Protein AF-A0AA41W1I4-F1 (afdb_monomer_lite)

InterPro domains:
  IPR038765 Papain-like cysteine peptidase superfamily [SSF54001] (14-82)

Secondary structure (DSSP, 8-state):
--HHHHHTT-------------SS-----SSSTHHHHHHHHHHHHHHTS-TT-SSTTTTT-S-----HHHHHHHHHHHHHHHHHHHTT-

Organism: Papaver nudicaule (NCBI:txid74823)

pLDDT: mean 82.77, std 11.63, range [55.59, 96.56]

Sequence (89 aa):
VSKALRKLGAKRTEEKVFWVDVKHNPKQTGTWECGFYVMLYMKHIMESHDTAMLSPKEMFKSEKNYGMAEIDEIRNEWINYISPILEKY

Radius of gyration: 18.93 Å; chains: 1; bounding box: 33×50×37 Å

Structure (mmCIF, N/CA/C/O backbone):
data_AF-A0AA41W1I4-F1
#
_entry.id   AF-A0AA41W1I4-F1
#
loop_
_atom_site.group_PDB
_atom_site.id
_atom_site.type_symbol
_atom_site.label_atom_id
_atom_site.label_alt_id
_atom_site.label_comp_id
_atom_site.label_asym_id
_atom_site.label_entity_id
_atom_site.label_seq_id
_atom_site.pdbx_PDB_ins_code
_atom_site.Cartn_x
_atom_site.Cartn_y
_atom_site.Cartn_z
_atom_site.occupancy
_atom_site.B_iso_or_equiv
_atom_site.auth_seq_id
_atom_site.auth_comp_id
_atom_site.auth_asym_id
_atom_site.auth_atom_id
_atom_site.pdbx_PDB_model_num
ATOM 1 N N . VAL A 1 1 ? 2.336 -31.929 -8.482 1.00 55.59 1 VAL A N 1
ATOM 2 C CA . VAL A 1 1 ? 1.186 -32.787 -8.859 1.00 55.59 1 VAL A CA 1
ATOM 3 C C . VAL A 1 1 ? 1.359 -34.113 -8.147 1.00 55.59 1 VAL A C 1
ATOM 5 O O . VAL A 1 1 ? 2.389 -34.750 -8.347 1.00 55.59 1 VAL A O 1
ATOM 8 N N . SER A 1 2 ? 0.427 -34.485 -7.268 1.00 63.56 2 SER A N 1
ATOM 9 C CA . SER A 1 2 ? 0.469 -35.791 -6.600 1.00 63.56 2 SER A CA 1
ATOM 10 C C . SER A 1 2 ? 0.446 -36.912 -7.648 1.00 63.56 2 SER A C 1
ATOM 12 O O . SER A 1 2 ? -0.086 -36.750 -8.749 1.00 63.56 2 SER A O 1
ATOM 14 N N . LYS A 1 3 ? 1.045 -38.062 -7.333 1.00 65.38 3 LYS A N 1
ATOM 15 C CA . LYS A 1 3 ? 1.202 -39.199 -8.261 1.00 65.38 3 LYS A CA 1
ATOM 16 C C . LYS A 1 3 ? -0.128 -39.655 -8.894 1.00 65.38 3 LYS A C 1
ATOM 18 O O . LYS A 1 3 ? -0.128 -40.139 -10.023 1.00 65.38 3 LYS A O 1
ATOM 23 N N . ALA A 1 4 ? -1.244 -39.439 -8.192 1.00 71.69 4 ALA A N 1
ATOM 24 C CA . ALA A 1 4 ? -2.602 -39.735 -8.645 1.00 71.69 4 ALA A CA 1
ATOM 25 C C . ALA A 1 4 ? -3.023 -38.915 -9.878 1.00 71.69 4 ALA A C 1
ATOM 27 O O . ALA A 1 4 ? -3.559 -39.464 -10.835 1.00 71.69 4 ALA A O 1
ATOM 28 N N . LEU A 1 5 ? -2.705 -37.621 -9.909 1.00 61.31 5 LEU A N 1
ATOM 29 C CA . LEU A 1 5 ? -3.127 -36.713 -10.979 1.00 61.31 5 LEU A CA 1
ATOM 30 C C . LEU A 1 5 ? -2.353 -36.939 -12.293 1.00 61.31 5 LEU A C 1
ATOM 32 O O . LEU A 1 5 ? -2.918 -36.785 -13.370 1.00 61.31 5 LEU A O 1
ATOM 36 N N . ARG A 1 6 ? -1.091 -37.402 -12.231 1.00 65.00 6 ARG A N 1
ATOM 37 C CA . ARG A 1 6 ? -0.339 -37.831 -13.434 1.00 65.00 6 ARG A CA 1
ATOM 38 C C . ARG A 1 6 ? -0.942 -39.075 -14.094 1.00 65.00 6 ARG A C 1
ATOM 40 O O . ARG A 1 6 ? -0.863 -39.195 -15.312 1.00 65.00 6 ARG A O 1
ATOM 47 N N . LYS A 1 7 ? -1.531 -39.992 -13.313 1.00 71.69 7 LYS A N 1
ATOM 48 C CA . LYS A 1 7 ? -2.195 -41.202 -13.836 1.00 71.69 7 LYS A CA 1
ATOM 49 C C . LYS A 1 7 ? -3.485 -40.888 -14.602 1.00 71.69 7 LYS A C 1
ATOM 51 O O . LYS A 1 7 ? -3.847 -41.659 -15.478 1.00 71.69 7 LYS A O 1
ATOM 56 N N . LEU A 1 8 ? -4.138 -39.764 -14.304 1.00 76.88 8 LEU A N 1
ATOM 57 C CA . LEU A 1 8 ? -5.384 -39.329 -14.947 1.00 76.88 8 LEU A CA 1
ATOM 58 C C . LEU A 1 8 ? -5.160 -38.527 -16.243 1.00 76.88 8 LEU A C 1
ATOM 60 O O . LEU A 1 8 ? -6.093 -37.927 -16.760 1.00 76.88 8 LEU A O 1
ATOM 64 N N . GLY A 1 9 ? -3.930 -38.475 -16.770 1.00 63.31 9 GLY A N 1
ATOM 65 C CA . GLY A 1 9 ? -3.643 -37.779 -18.030 1.00 63.31 9 GLY A CA 1
ATOM 66 C C . GLY A 1 9 ? -3.712 -36.250 -17.948 1.00 63.31 9 GLY A C 1
ATOM 67 O O . GLY A 1 9 ? -3.581 -35.585 -18.973 1.00 63.31 9 GLY A O 1
ATOM 68 N N . ALA A 1 10 ? -3.860 -35.682 -16.746 1.00 66.56 10 ALA A N 1
ATOM 69 C CA . ALA A 1 10 ? -3.812 -34.243 -16.528 1.00 66.56 10 ALA A CA 1
ATOM 70 C C . ALA A 1 10 ? -2.398 -33.721 -16.839 1.00 66.56 10 ALA A C 1
ATOM 72 O O . ALA A 1 10 ? -1.478 -33.802 -16.016 1.00 66.56 10 ALA A O 1
ATOM 73 N N . LYS A 1 11 ? -2.208 -33.205 -18.056 1.00 60.88 11 LYS A N 1
ATOM 74 C CA . LYS A 1 11 ? -1.031 -32.412 -18.411 1.00 60.88 11 LYS A CA 1
ATOM 75 C C . LYS A 1 11 ? -1.184 -31.052 -17.737 1.00 60.88 11 LYS A C 1
ATOM 77 O O . LYS A 1 11 ? -2.163 -30.356 -17.980 1.00 60.88 11 LYS A O 1
ATOM 82 N N . ARG A 1 12 ? -0.221 -30.668 -16.895 1.00 57.16 12 ARG A N 1
ATOM 83 C CA . ARG A 1 12 ? -0.071 -29.252 -16.541 1.00 57.16 12 ARG A CA 1
ATOM 84 C C . ARG A 1 12 ? 0.265 -28.526 -17.838 1.00 57.16 12 ARG A C 1
ATOM 86 O O . ARG A 1 12 ? 1.234 -28.903 -18.493 1.00 57.16 12 ARG A O 1
ATOM 93 N N . THR A 1 13 ? -0.508 -27.513 -18.201 1.00 63.53 13 THR A N 1
ATOM 94 C CA . THR A 1 13 ? 0.050 -26.428 -18.998 1.00 63.53 13 THR A CA 1
ATOM 95 C C . THR A 1 13 ? 1.166 -25.841 -18.138 1.00 63.53 13 THR A C 1
ATOM 97 O O . THR A 1 13 ? 0.935 -25.371 -17.025 1.00 63.53 13 THR A O 1
ATOM 100 N N . GLU A 1 14 ? 2.416 -25.999 -18.563 1.00 64.00 14 GLU A N 1
ATOM 101 C CA . GLU A 1 14 ? 3.516 -25.238 -17.977 1.00 64.00 14 GLU A CA 1
ATOM 102 C C . GLU A 1 14 ? 3.358 -23.809 -18.487 1.00 64.00 14 GLU A C 1
ATOM 104 O O . GLU A 1 14 ? 3.986 -23.405 -19.464 1.00 64.00 14 GLU A O 1
ATOM 109 N N . GLU A 1 15 ? 2.422 -23.067 -17.893 1.00 69.75 15 GLU A N 1
ATOM 110 C CA . GLU A 1 15 ? 2.334 -21.634 -18.124 1.00 69.75 15 GLU A CA 1
ATOM 111 C C . GLU A 1 15 ? 3.675 -21.027 -17.718 1.00 69.75 15 GLU A C 1
ATOM 113 O O . GLU A 1 15 ? 4.115 -21.127 -16.569 1.00 69.75 15 GLU A O 1
ATOM 118 N N . LYS A 1 16 ? 4.375 -20.465 -18.706 1.00 75.94 16 LYS A N 1
ATOM 119 C CA . LYS A 1 16 ? 5.626 -19.755 -18.472 1.00 75.94 16 LYS A CA 1
ATOM 120 C C . LYS A 1 16 ? 5.318 -18.541 -17.607 1.00 75.94 16 LYS A C 1
ATOM 122 O O . LYS A 1 16 ? 4.606 -17.638 -18.033 1.00 75.94 16 LYS A O 1
ATOM 127 N N . VAL A 1 17 ? 5.886 -18.524 -16.407 1.00 76.62 17 VAL A N 1
ATOM 128 C CA . VAL A 1 17 ? 5.845 -17.361 -15.522 1.00 76.62 17 VAL A CA 1
ATOM 129 C C . VAL A 1 17 ? 6.879 -16.354 -16.014 1.00 76.62 17 VAL A C 1
ATOM 131 O O . VAL A 1 17 ? 8.068 -16.670 -16.096 1.00 76.62 17 VAL A O 1
ATOM 134 N N . PHE A 1 18 ? 6.426 -15.146 -16.332 1.00 78.44 18 PHE A N 1
ATOM 135 C CA . PHE A 1 18 ? 7.294 -14.021 -16.659 1.00 78.44 18 PHE A CA 1
ATOM 136 C C . PHE A 1 18 ? 7.385 -13.103 -15.445 1.00 78.44 18 PHE A C 1
ATOM 138 O O . PHE A 1 18 ? 6.408 -12.467 -15.060 1.00 78.44 18 PHE A O 1
ATOM 145 N N . TRP A 1 19 ? 8.565 -13.050 -14.834 1.00 82.00 19 TRP A N 1
ATOM 146 C CA . TRP A 1 19 ? 8.846 -12.118 -13.747 1.00 82.00 19 TRP A CA 1
ATOM 147 C C . TRP A 1 19 ? 9.170 -10.743 -14.322 1.00 82.00 19 TRP A C 1
ATOM 149 O O . TRP A 1 19 ? 9.960 -10.636 -15.263 1.00 82.00 19 TRP A O 1
ATOM 159 N N . VAL A 1 20 ? 8.572 -9.697 -13.755 1.00 79.44 20 VAL A N 1
ATOM 160 C CA . VAL A 1 20 ? 8.829 -8.315 -14.160 1.00 79.44 20 VAL A CA 1
ATOM 161 C C . VAL A 1 20 ? 9.188 -7.477 -12.944 1.00 79.44 20 VAL A C 1
ATOM 163 O O . VAL A 1 20 ? 8.448 -7.448 -11.965 1.00 79.44 20 VAL A O 1
ATOM 166 N N . ASP A 1 21 ? 10.304 -6.757 -13.043 1.00 79.94 21 ASP A N 1
ATOM 167 C CA . ASP A 1 21 ? 10.704 -5.782 -12.035 1.00 79.94 21 ASP A CA 1
ATOM 168 C C . ASP A 1 21 ? 9.884 -4.495 -12.166 1.00 79.94 21 ASP A C 1
ATOM 170 O O . ASP A 1 21 ? 9.906 -3.810 -13.197 1.00 79.94 21 ASP A O 1
ATOM 174 N N . VAL A 1 22 ? 9.205 -4.134 -11.082 1.00 81.19 22 VAL A N 1
ATOM 175 C CA . VAL A 1 22 ? 8.472 -2.876 -10.940 1.00 81.19 22 VAL A CA 1
ATOM 176 C C . VAL A 1 22 ? 9.415 -1.843 -10.319 1.00 81.19 22 VAL A C 1
ATOM 178 O O . VAL A 1 22 ? 9.801 -1.969 -9.164 1.00 81.19 22 VAL A O 1
ATOM 181 N N . LYS A 1 23 ? 9.844 -0.833 -11.089 1.00 76.50 23 LYS A N 1
ATOM 182 C CA . LYS A 1 23 ? 10.929 0.078 -10.663 1.00 76.50 23 LYS A CA 1
ATOM 183 C C . LYS A 1 23 ? 10.496 1.263 -9.798 1.00 76.50 23 LYS A C 1
ATOM 185 O O . LYS A 1 23 ? 11.314 1.775 -9.038 1.00 76.50 23 LYS A O 1
ATOM 190 N N . HIS A 1 24 ? 9.254 1.713 -9.942 1.00 81.38 24 HIS A N 1
ATOM 191 C CA . HIS A 1 24 ? 8.761 2.959 -9.342 1.00 81.38 24 HIS A CA 1
ATOM 192 C C . HIS A 1 24 ? 7.761 2.714 -8.208 1.00 81.38 24 HIS A C 1
ATOM 194 O O . HIS A 1 24 ? 6.976 3.591 -7.875 1.00 81.38 24 HIS A O 1
ATOM 200 N N . ASN A 1 25 ? 7.755 1.513 -7.621 1.00 86.06 25 ASN A N 1
ATOM 201 C CA . ASN A 1 25 ? 6.835 1.225 -6.532 1.00 86.06 25 ASN A CA 1
ATOM 202 C C . ASN A 1 25 ? 7.198 2.045 -5.273 1.00 86.06 25 ASN A C 1
ATOM 204 O O . ASN A 1 25 ? 8.390 2.190 -4.971 1.00 86.06 25 ASN A O 1
ATOM 208 N N . 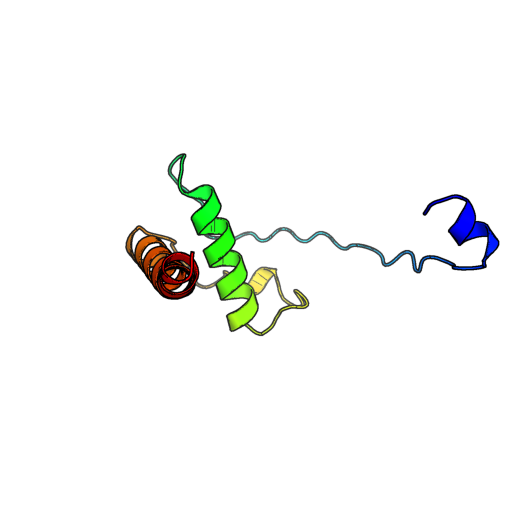PRO A 1 26 ? 6.196 2.531 -4.517 1.00 89.38 26 PRO A N 1
ATOM 209 C CA . PRO A 1 26 ? 6.409 3.145 -3.210 1.00 89.38 26 PRO A CA 1
ATOM 210 C C . PRO A 1 26 ? 7.258 2.238 -2.318 1.00 89.38 26 PRO A C 1
ATOM 212 O O . PRO A 1 26 ? 6.97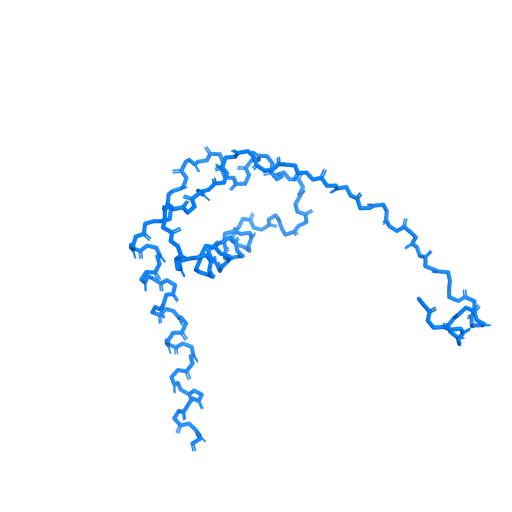2 1.055 -2.191 1.00 89.38 26 PRO A O 1
ATOM 215 N N . LYS A 1 27 ? 8.312 2.758 -1.691 1.00 89.69 27 LYS A N 1
ATOM 216 C CA . LYS A 1 27 ? 9.173 1.962 -0.804 1.00 89.69 27 LYS A CA 1
ATOM 217 C C . LYS A 1 27 ? 8.889 2.321 0.640 1.00 89.69 27 LYS A C 1
ATOM 219 O O . LYS A 1 27 ? 8.913 3.498 0.985 1.00 89.69 27 LYS A O 1
ATOM 224 N N . GLN A 1 28 ? 8.660 1.304 1.464 1.00 90.69 28 GLN A N 1
ATOM 225 C CA . GLN A 1 28 ? 8.518 1.512 2.899 1.00 90.69 28 GLN A CA 1
ATOM 226 C C . GLN A 1 28 ? 9.823 2.062 3.476 1.00 90.69 28 GLN A C 1
ATOM 228 O O . GLN A 1 28 ? 10.913 1.698 3.023 1.00 90.69 28 GLN A O 1
ATOM 233 N N . THR A 1 29 ? 9.708 2.941 4.461 1.00 89.31 29 THR A N 1
ATOM 234 C CA . THR A 1 29 ? 10.850 3.631 5.078 1.00 89.31 29 THR A CA 1
ATOM 235 C C . THR A 1 29 ? 11.092 3.182 6.516 1.00 89.31 29 THR A C 1
ATOM 237 O O . THR A 1 29 ? 12.211 3.284 7.012 1.00 89.31 29 THR A O 1
ATOM 240 N N . GLY A 1 30 ? 10.065 2.657 7.174 1.00 91.31 30 GLY A N 1
ATOM 241 C CA . GLY A 1 30 ? 10.074 2.063 8.499 1.00 91.31 30 GLY A CA 1
ATOM 242 C C . GLY A 1 30 ? 10.038 0.532 8.474 1.00 91.31 30 GLY A C 1
ATOM 243 O O . GLY A 1 30 ? 10.378 -0.134 7.490 1.00 91.31 30 GLY A O 1
ATOM 244 N N . THR A 1 31 ? 9.691 -0.040 9.627 1.00 93.75 31 THR A N 1
ATOM 245 C CA . THR A 1 31 ? 9.895 -1.461 9.946 1.00 93.75 31 THR A CA 1
ATOM 246 C C . THR A 1 31 ? 8.609 -2.251 10.165 1.00 93.75 31 THR A C 1
ATOM 248 O O . THR A 1 31 ? 8.671 -3.478 10.210 1.00 93.75 31 THR A O 1
ATOM 251 N N . TRP A 1 32 ? 7.455 -1.595 10.306 1.00 94.75 32 TRP A N 1
ATOM 252 C CA . TRP A 1 32 ? 6.211 -2.246 10.746 1.00 94.75 32 TRP A CA 1
ATOM 253 C C . TRP A 1 32 ? 5.075 -2.126 9.729 1.00 94.75 32 TRP A C 1
ATOM 255 O O . TRP A 1 32 ? 4.103 -2.876 9.780 1.00 94.75 32 TRP A O 1
ATOM 265 N N . GLU A 1 33 ? 5.199 -1.214 8.773 1.00 94.88 33 GLU A N 1
ATOM 266 C CA . GLU A 1 33 ? 4.145 -0.874 7.831 1.00 94.88 33 GLU A CA 1
ATOM 267 C C . GLU A 1 33 ? 4.104 -1.775 6.585 1.00 94.88 33 GLU A C 1
ATOM 269 O O . GLU A 1 33 ? 3.259 -1.585 5.710 1.00 94.88 33 GLU A O 1
ATOM 274 N N . CYS A 1 34 ? 4.969 -2.794 6.509 1.00 94.69 34 CYS A N 1
ATOM 275 C CA . CYS A 1 34 ? 5.083 -3.685 5.349 1.00 94.69 34 CYS A CA 1
ATOM 276 C C . CYS A 1 34 ? 3.744 -4.327 4.949 1.00 94.69 34 CYS A C 1
ATOM 278 O O . CYS A 1 34 ? 3.416 -4.397 3.764 1.00 94.69 34 CYS A O 1
ATOM 280 N N . GLY A 1 35 ? 2.929 -4.733 5.929 1.00 95.44 35 GLY A N 1
ATOM 281 C CA . GLY A 1 35 ? 1.598 -5.292 5.685 1.00 95.44 35 GLY A CA 1
ATOM 282 C C . GLY A 1 35 ? 0.634 -4.285 5.049 1.00 95.44 35 GLY A C 1
ATOM 283 O O . GLY A 1 35 ? -0.116 -4.641 4.143 1.00 95.44 35 GLY A O 1
ATOM 284 N N . PHE A 1 36 ? 0.696 -3.015 5.459 1.00 95.38 36 PHE A N 1
ATOM 285 C CA . PHE A 1 36 ? -0.114 -1.943 4.872 1.00 95.38 36 PHE A CA 1
ATOM 286 C C . PHE A 1 36 ? 0.318 -1.623 3.443 1.00 95.38 36 PHE A C 1
ATOM 288 O O . PHE A 1 36 ? -0.534 -1.427 2.582 1.00 95.38 36 PHE A O 1
ATOM 295 N N . TYR A 1 37 ? 1.619 -1.666 3.154 1.00 94.75 37 TYR A N 1
ATOM 296 C CA . TYR A 1 37 ? 2.126 -1.503 1.791 1.00 94.75 37 TYR A CA 1
ATOM 297 C C . TYR A 1 37 ? 1.595 -2.591 0.857 1.00 94.75 37 TYR A C 1
ATOM 299 O O . TYR A 1 37 ? 1.159 -2.283 -0.249 1.00 94.75 37 TYR A O 1
ATOM 307 N N . VAL A 1 38 ? 1.568 -3.849 1.311 1.00 94.00 38 VAL A N 1
ATOM 308 C CA . VAL A 1 38 ? 0.985 -4.957 0.539 1.00 94.00 38 VAL A CA 1
ATOM 309 C C . VAL A 1 38 ? -0.498 -4.716 0.254 1.00 94.00 38 VAL A C 1
ATOM 311 O O . VAL A 1 38 ? -0.922 -4.867 -0.891 1.00 94.00 38 VAL A O 1
ATOM 314 N N . MET A 1 39 ? -1.274 -4.287 1.253 1.00 95.31 39 MET A N 1
ATOM 315 C CA . MET A 1 39 ? -2.693 -3.956 1.068 1.00 95.31 39 MET A CA 1
ATOM 316 C C . MET A 1 39 ? -2.892 -2.804 0.074 1.00 95.31 39 MET A C 1
ATOM 318 O O . MET A 1 39 ? -3.719 -2.912 -0.831 1.00 95.31 39 MET A O 1
ATOM 322 N N . LEU A 1 40 ? -2.090 -1.741 0.177 1.00 93.38 40 LEU A N 1
ATOM 323 C CA . LEU A 1 40 ? -2.124 -0.606 -0.748 1.00 93.38 40 LEU A CA 1
ATOM 324 C C . LEU A 1 40 ? -1.729 -1.012 -2.176 1.00 93.38 40 LEU A C 1
ATOM 326 O O . LEU A 1 40 ? -2.354 -0.559 -3.133 1.00 93.38 40 LEU A O 1
ATOM 330 N N . TYR A 1 41 ? -0.737 -1.895 -2.352 1.00 91.12 41 TYR A N 1
ATOM 331 C CA . TYR A 1 41 ? -0.427 -2.453 -3.672 1.00 91.12 41 TYR A CA 1
ATOM 332 C C . TYR A 1 41 ? -1.613 -3.219 -4.245 1.00 91.12 41 TYR A C 1
ATOM 334 O O . TYR A 1 41 ? -1.986 -2.975 -5.387 1.00 91.12 41 TYR A O 1
ATOM 342 N N . MET A 1 42 ? -2.221 -4.117 -3.466 1.00 91.25 42 MET A N 1
ATOM 343 C CA . MET A 1 42 ? -3.370 -4.902 -3.923 1.00 91.25 42 MET A CA 1
ATOM 344 C C . MET A 1 42 ? -4.535 -3.999 -4.335 1.00 91.25 42 MET A C 1
ATOM 346 O O . MET A 1 42 ? -5.082 -4.182 -5.422 1.00 91.25 42 MET A O 1
ATOM 350 N N . LYS A 1 43 ? -4.858 -2.987 -3.521 1.00 90.44 43 LYS A N 1
ATOM 351 C CA . LYS A 1 43 ? -5.901 -2.003 -3.831 1.00 90.44 43 LYS A CA 1
ATOM 352 C C . LYS A 1 43 ? -5.611 -1.278 -5.148 1.00 90.44 43 LYS A C 1
ATOM 354 O O . LYS A 1 43 ? -6.447 -1.298 -6.046 1.00 90.44 43 LYS A O 1
ATOM 359 N N . HIS A 1 44 ? -4.401 -0.747 -5.327 1.00 87.75 44 HIS A N 1
ATOM 360 C CA . HIS A 1 44 ? -4.028 -0.060 -6.568 1.00 87.75 44 HIS A CA 1
ATOM 361 C C . HIS A 1 44 ? -4.029 -0.962 -7.803 1.00 87.75 44 HIS A C 1
ATOM 363 O O . HIS A 1 44 ? -4.437 -0.523 -8.876 1.00 87.75 44 HIS A O 1
ATOM 369 N N . ILE A 1 45 ? -3.607 -2.219 -7.670 1.00 86.81 45 ILE A N 1
ATOM 370 C CA . ILE A 1 45 ? -3.684 -3.194 -8.763 1.00 86.81 45 ILE A CA 1
ATOM 371 C C . ILE A 1 45 ? -5.141 -3.369 -9.197 1.00 86.81 45 ILE A C 1
ATOM 373 O O . ILE A 1 45 ? -5.440 -3.309 -10.390 1.00 86.81 45 ILE A O 1
ATOM 377 N N . MET A 1 46 ? -6.051 -3.536 -8.236 1.00 87.12 46 MET A N 1
ATOM 378 C CA . MET A 1 46 ? -7.477 -3.704 -8.511 1.00 87.12 46 MET A CA 1
ATOM 379 C C . MET A 1 46 ? -8.089 -2.450 -9.148 1.00 87.12 46 MET A C 1
ATOM 381 O O . MET A 1 46 ? -8.804 -2.561 -10.139 1.00 87.12 46 MET A O 1
ATOM 385 N N . GLU A 1 47 ? -7.762 -1.261 -8.640 1.00 86.38 47 GLU A N 1
ATOM 386 C CA . GLU A 1 47 ? -8.246 0.020 -9.174 1.00 86.38 47 GLU A CA 1
ATOM 387 C C . GLU A 1 47 ? -7.692 0.341 -10.567 1.00 86.38 47 GLU A C 1
ATOM 389 O O . GLU A 1 47 ? -8.374 0.965 -11.382 1.00 86.38 47 GLU A O 1
ATOM 394 N N . SER A 1 48 ? -6.478 -0.117 -10.884 1.00 82.44 48 SER A N 1
ATOM 395 C CA . SER A 1 48 ? -5.887 0.065 -12.214 1.00 82.44 48 SER A CA 1
ATOM 396 C C . SER A 1 48 ? -6.620 -0.719 -13.307 1.00 82.44 48 SER A C 1
A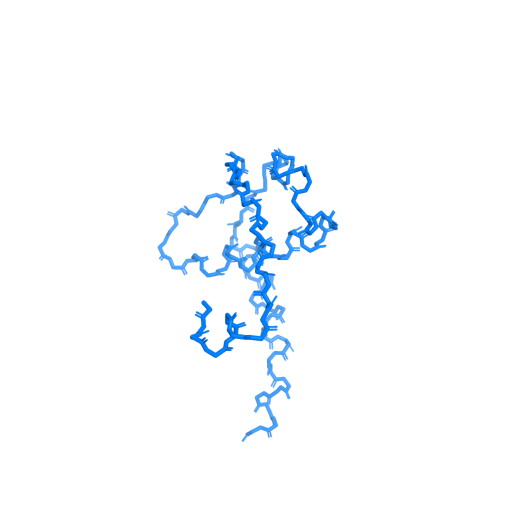TOM 398 O O . SER A 1 48 ? -6.427 -0.441 -14.488 1.00 82.44 48 SER A O 1
ATOM 400 N N . HIS A 1 49 ? -7.436 -1.712 -12.923 1.00 76.31 49 HIS A N 1
ATOM 401 C CA . HIS A 1 49 ? -8.044 -2.719 -13.799 1.00 76.31 49 HIS A CA 1
ATOM 402 C C . HIS A 1 49 ? -7.031 -3.546 -14.622 1.00 76.31 49 HIS A C 1
ATOM 404 O O . HIS A 1 49 ? -7.433 -4.446 -15.360 1.00 76.31 49 HIS A O 1
ATOM 410 N N . ASP A 1 50 ? -5.723 -3.329 -14.445 1.00 76.38 50 ASP A N 1
ATOM 411 C CA . ASP A 1 50 ? -4.641 -4.130 -15.018 1.00 76.38 50 ASP A CA 1
ATOM 412 C C . ASP A 1 50 ? -4.293 -5.310 -14.097 1.00 76.38 50 ASP A C 1
ATOM 414 O O . ASP A 1 50 ? -3.162 -5.491 -13.644 1.00 76.38 50 ASP A O 1
ATOM 418 N N . THR A 1 51 ? -5.292 -6.135 -13.784 1.00 71.75 51 THR A N 1
ATOM 419 C CA . THR A 1 51 ? -5.115 -7.309 -12.910 1.00 71.75 51 THR A CA 1
ATOM 420 C C . THR A 1 51 ? -4.239 -8.390 -13.546 1.00 71.75 51 THR A C 1
ATOM 422 O O . THR A 1 51 ? -3.667 -9.217 -12.838 1.00 71.75 51 THR A O 1
ATOM 425 N N . ALA A 1 52 ? -4.095 -8.361 -14.873 1.00 75.56 52 ALA A N 1
ATOM 426 C CA . ALA A 1 52 ? -3.231 -9.257 -15.630 1.00 75.56 52 ALA A CA 1
ATOM 427 C C . ALA A 1 52 ? -1.766 -8.788 -15.696 1.00 75.56 52 ALA A C 1
ATOM 429 O O . ALA A 1 52 ? -0.950 -9.495 -16.288 1.00 75.56 52 ALA A O 1
ATOM 430 N N . MET A 1 53 ? -1.416 -7.639 -15.096 1.00 75.06 53 MET A N 1
ATOM 431 C CA . MET A 1 53 ? -0.070 -7.056 -15.168 1.00 75.06 53 MET A CA 1
ATOM 432 C C . MET A 1 53 ? 0.418 -6.942 -16.621 1.00 75.06 53 MET A C 1
ATOM 434 O O . MET A 1 53 ? 1.524 -7.372 -16.954 1.00 75.06 53 MET A O 1
ATOM 438 N N . LEU A 1 54 ? -0.408 -6.399 -17.514 1.00 77.38 54 LEU A N 1
ATOM 439 C CA . LEU A 1 54 ? -0.046 -6.162 -18.911 1.00 77.38 54 LEU A CA 1
ATOM 440 C C . LEU A 1 54 ? 0.988 -5.038 -19.025 1.00 77.38 54 LEU A C 1
ATOM 442 O O . LEU A 1 54 ? 1.844 -5.071 -19.909 1.00 77.38 54 LEU A O 1
ATOM 446 N N . SER A 1 55 ? 0.927 -4.051 -18.124 1.00 77.19 55 SER A N 1
ATOM 447 C CA . SER A 1 55 ? 1.818 -2.886 -18.098 1.00 77.19 55 SER A CA 1
ATOM 448 C C . SER A 1 55 ? 2.398 -2.609 -16.698 1.00 77.19 55 SER A C 1
ATOM 450 O O . SER A 1 55 ? 2.299 -1.493 -16.184 1.00 77.19 55 SER A O 1
ATOM 452 N N . PRO A 1 56 ? 3.112 -3.566 -16.073 1.00 74.88 56 PRO A N 1
ATOM 453 C CA . PRO A 1 56 ? 3.597 -3.451 -14.691 1.00 74.88 56 PRO A CA 1
ATOM 454 C C . PRO A 1 56 ? 4.622 -2.321 -14.511 1.00 74.88 56 PRO A C 1
ATOM 456 O O . PRO A 1 56 ? 4.783 -1.778 -13.420 1.00 74.88 56 PRO A O 1
ATOM 459 N N . LYS A 1 57 ? 5.303 -1.919 -15.593 1.00 72.88 57 LYS A N 1
ATOM 460 C CA . LYS A 1 57 ? 6.226 -0.774 -15.600 1.00 72.88 57 LYS A CA 1
ATOM 461 C C . LYS A 1 57 ? 5.512 0.574 -15.494 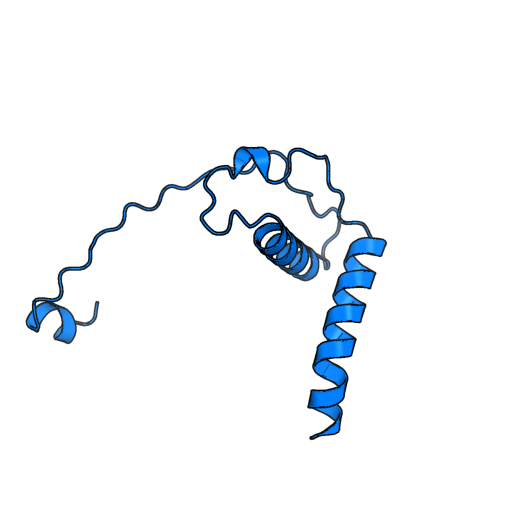1.00 72.88 57 LYS A C 1
ATOM 463 O O . LYS A 1 57 ? 6.147 1.545 -15.098 1.00 72.88 57 LYS A O 1
ATOM 468 N N . GLU A 1 58 ? 4.232 0.632 -15.856 1.00 76.00 58 GLU A N 1
ATOM 469 C CA . GLU A 1 58 ? 3.398 1.839 -15.825 1.00 76.00 58 GLU A CA 1
ATOM 470 C C . GLU A 1 58 ? 2.637 1.983 -14.497 1.00 76.00 58 GLU A C 1
ATOM 472 O O . GLU A 1 58 ? 2.291 3.094 -14.106 1.00 76.00 58 GLU A O 1
ATOM 477 N N . MET A 1 59 ? 2.438 0.874 -13.776 1.00 76.62 59 MET A N 1
ATOM 478 C CA . MET A 1 59 ? 1.547 0.749 -12.613 1.00 76.62 59 MET A CA 1
ATOM 479 C C . MET A 1 59 ? 1.823 1.728 -11.463 1.00 76.62 59 MET A C 1
ATOM 481 O O . MET A 1 59 ? 0.904 2.120 -10.751 1.00 76.62 59 MET A O 1
ATOM 485 N N . PHE A 1 60 ? 3.076 2.154 -11.298 1.00 77.19 60 PHE A N 1
ATOM 486 C CA . PHE A 1 60 ? 3.493 3.090 -10.247 1.00 77.19 60 PHE A CA 1
ATOM 487 C C . PHE A 1 60 ? 4.303 4.268 -10.803 1.00 77.19 60 PHE A C 1
ATOM 489 O O . PHE A 1 60 ? 5.171 4.807 -10.127 1.00 77.19 60 PHE A O 1
ATOM 496 N N . LYS A 1 61 ? 4.079 4.655 -12.066 1.00 69.88 61 LYS A N 1
ATOM 497 C CA . LYS A 1 61 ? 4.828 5.767 -12.678 1.00 69.88 61 LYS A CA 1
ATOM 498 C C . LYS A 1 61 ? 4.485 7.137 -12.119 1.00 69.88 61 LYS A C 1
ATOM 500 O O . LYS A 1 61 ? 5.354 8.001 -12.094 1.00 69.88 61 LYS A O 1
ATOM 505 N N . SER A 1 62 ? 3.243 7.349 -11.690 1.00 66.44 62 SER A N 1
ATOM 506 C CA . SER A 1 62 ? 2.960 8.462 -10.789 1.00 66.44 62 SER A CA 1
ATOM 507 C C . SER A 1 62 ? 3.656 8.122 -9.479 1.00 66.44 62 SER A C 1
ATOM 509 O O . SER A 1 62 ? 3.344 7.066 -8.933 1.00 66.44 62 SER A O 1
ATOM 511 N N . GLU A 1 63 ? 4.590 8.952 -9.017 1.00 65.38 63 GLU A N 1
ATOM 512 C CA . GLU A 1 63 ? 5.341 8.791 -7.762 1.00 65.38 63 GLU A CA 1
ATOM 513 C C . GLU A 1 63 ? 4.396 8.729 -6.548 1.00 65.38 63 GLU A C 1
ATOM 515 O O . GLU A 1 63 ? 4.261 9.675 -5.773 1.00 65.38 63 GLU A O 1
ATOM 520 N N . LYS A 1 64 ? 3.673 7.617 -6.399 1.00 74.62 64 LYS A N 1
ATOM 521 C CA . LYS A 1 64 ? 2.777 7.388 -5.280 1.00 74.62 64 LYS A CA 1
ATOM 522 C C . LYS A 1 64 ? 3.651 7.136 -4.067 1.00 74.62 64 LYS A C 1
ATOM 524 O O . LYS A 1 64 ? 4.489 6.237 -4.074 1.00 74.62 64 LYS A O 1
ATOM 529 N N . ASN A 1 65 ? 3.423 7.918 -3.025 1.00 82.25 65 ASN A N 1
ATOM 530 C CA . ASN A 1 65 ? 4.028 7.713 -1.723 1.00 82.25 65 ASN A CA 1
ATOM 531 C C . ASN A 1 65 ? 2.953 7.167 -0.793 1.00 82.25 65 ASN A C 1
ATOM 533 O O . ASN A 1 65 ? 1.840 7.677 -0.773 1.00 82.25 65 ASN A O 1
ATOM 537 N N . TYR A 1 66 ? 3.273 6.107 -0.058 1.00 91.12 66 TYR A N 1
ATOM 538 C CA . TYR A 1 66 ? 2.377 5.557 0.955 1.00 91.12 66 TYR A CA 1
ATOM 539 C C . TYR A 1 66 ? 2.781 6.142 2.301 1.00 91.12 66 TYR A C 1
ATOM 541 O O . TYR A 1 66 ? 3.648 5.608 3.000 1.00 91.12 66 TYR A O 1
ATOM 549 N N . GLY A 1 67 ? 2.207 7.299 2.609 1.00 91.94 67 GLY A N 1
ATOM 550 C CA . GLY A 1 67 ? 2.384 7.957 3.887 1.00 91.94 67 GLY A CA 1
ATOM 551 C C . GLY A 1 67 ? 1.437 7.400 4.944 1.00 91.94 67 GLY A C 1
ATOM 552 O O . GLY A 1 67 ? 0.692 6.441 4.737 1.00 91.94 67 GLY A O 1
ATOM 553 N N . MET A 1 68 ? 1.455 8.046 6.108 1.00 93.25 68 MET A N 1
ATOM 554 C CA . MET A 1 68 ? 0.529 7.716 7.190 1.00 93.25 68 MET A CA 1
ATOM 555 C C . MET A 1 68 ? -0.931 7.935 6.789 1.00 93.25 68 MET A C 1
ATOM 557 O O . MET A 1 68 ? -1.778 7.179 7.240 1.00 93.25 68 MET A O 1
ATOM 561 N N . ALA A 1 69 ? -1.224 8.903 5.915 1.00 94.19 69 ALA A N 1
ATOM 562 C CA . ALA A 1 69 ? -2.589 9.176 5.469 1.00 94.19 69 ALA A CA 1
ATOM 563 C C . ALA A 1 69 ? -3.196 7.980 4.714 1.00 94.19 69 ALA A C 1
ATOM 565 O O . ALA A 1 69 ? -4.285 7.527 5.053 1.00 94.19 69 ALA A O 1
ATOM 566 N N . GLU A 1 70 ? -2.463 7.416 3.754 1.00 93.19 70 GLU A N 1
ATOM 567 C CA . GLU A 1 70 ? -2.881 6.249 2.971 1.00 93.19 70 GLU A CA 1
ATOM 568 C C . GLU A 1 70 ? -2.981 4.991 3.847 1.00 93.19 70 GLU A C 1
ATOM 570 O O . GLU A 1 70 ? -3.874 4.158 3.679 1.00 93.19 70 GLU A O 1
ATOM 575 N N . ILE A 1 71 ? -2.069 4.853 4.815 1.00 94.88 71 ILE A N 1
ATOM 576 C CA . ILE A 1 71 ? -2.107 3.764 5.795 1.00 94.88 71 ILE A CA 1
ATOM 577 C C . ILE A 1 71 ? -3.342 3.888 6.694 1.00 94.88 71 ILE A C 1
ATOM 579 O O . ILE A 1 71 ? -4.007 2.885 6.959 1.00 94.88 71 ILE A O 1
ATOM 583 N N . ASP A 1 72 ? -3.643 5.091 7.182 1.00 96.56 72 ASP A N 1
ATOM 584 C CA . ASP A 1 72 ? -4.788 5.358 8.048 1.00 96.56 72 ASP A CA 1
ATOM 585 C C . ASP A 1 72 ? -6.104 5.136 7.295 1.00 96.56 72 ASP A C 1
ATOM 587 O O . ASP A 1 72 ? -7.035 4.559 7.856 1.00 96.56 72 ASP A O 1
ATOM 591 N N . GLU A 1 73 ? -6.167 5.508 6.015 1.00 95.75 73 GLU A N 1
ATOM 592 C CA . GLU A 1 73 ? -7.307 5.230 5.141 1.00 95.75 73 GLU A CA 1
ATOM 593 C C . GLU A 1 73 ? -7.567 3.724 5.024 1.00 95.75 73 GLU A C 1
ATOM 595 O O . GLU A 1 73 ? -8.658 3.270 5.376 1.00 95.75 73 GLU A O 1
ATOM 600 N N . 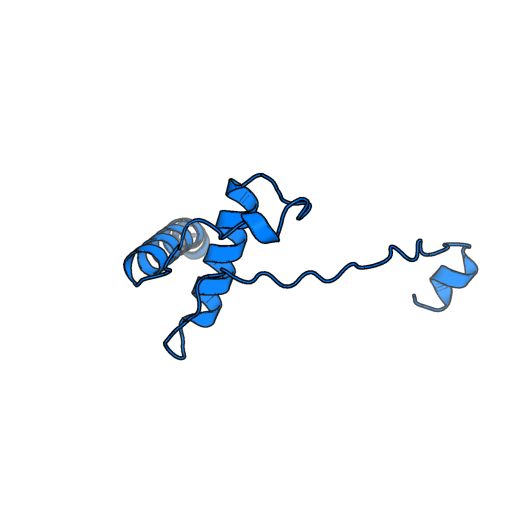ILE A 1 74 ? -6.560 2.926 4.639 1.00 95.12 74 ILE A N 1
ATOM 601 C CA . ILE A 1 74 ? -6.721 1.465 4.573 1.00 95.12 74 ILE A CA 1
ATOM 602 C C . ILE A 1 74 ? -7.062 0.880 5.940 1.00 95.12 74 ILE A C 1
ATOM 604 O O . ILE A 1 74 ? -7.891 -0.025 6.023 1.00 95.12 74 ILE A O 1
ATOM 608 N N . ARG A 1 75 ? -6.466 1.381 7.028 1.00 95.62 75 ARG A N 1
ATOM 609 C CA . ARG A 1 75 ? -6.790 0.906 8.378 1.00 95.62 75 ARG A CA 1
ATOM 610 C C . ARG A 1 75 ? -8.265 1.137 8.698 1.00 95.62 75 ARG A C 1
ATOM 612 O O . ARG A 1 75 ? -8.916 0.225 9.202 1.00 95.62 75 ARG A O 1
ATOM 619 N N . ASN A 1 76 ? -8.789 2.319 8.388 1.00 96.50 76 ASN A N 1
ATOM 620 C CA . ASN A 1 76 ? -10.190 2.657 8.615 1.00 96.50 76 ASN A CA 1
ATOM 621 C C . ASN A 1 76 ? -11.125 1.812 7.744 1.00 96.50 76 ASN A C 1
ATOM 623 O O . ASN A 1 76 ? -12.117 1.298 8.253 1.00 96.50 76 ASN A O 1
ATOM 627 N N . GLU A 1 77 ? -10.801 1.605 6.465 1.00 95.62 77 GLU A N 1
ATOM 628 C CA . GLU A 1 77 ? -11.561 0.705 5.586 1.00 95.62 77 GLU A CA 1
ATOM 629 C C . GLU A 1 77 ? -11.618 -0.720 6.146 1.00 95.62 77 GLU A C 1
ATOM 631 O O . GLU A 1 77 ? -12.689 -1.327 6.210 1.00 95.62 77 GLU A O 1
ATOM 636 N N . TRP A 1 78 ? -10.478 -1.237 6.609 1.00 94.38 78 TRP A N 1
ATOM 637 C CA . TRP A 1 78 ? -10.377 -2.585 7.163 1.00 94.38 78 TRP A CA 1
ATOM 638 C C . TRP A 1 78 ? -11.161 -2.734 8.469 1.00 94.38 78 TRP A C 1
ATOM 640 O O . TRP A 1 78 ? -11.890 -3.711 8.646 1.00 94.38 78 TRP A O 1
ATOM 650 N N . ILE A 1 79 ? -11.057 -1.749 9.367 1.00 95.31 79 ILE A N 1
ATOM 651 C CA . ILE A 1 79 ? -11.835 -1.702 10.610 1.00 95.31 79 ILE A CA 1
ATOM 652 C C . ILE A 1 79 ? -13.329 -1.653 10.287 1.00 95.31 79 ILE A C 1
ATOM 654 O O . ILE A 1 79 ? -14.081 -2.468 10.806 1.00 95.31 79 ILE A O 1
ATOM 658 N N . ASN A 1 80 ? -13.763 -0.768 9.388 1.00 96.44 80 ASN A N 1
ATOM 659 C CA . ASN A 1 80 ? -15.173 -0.648 9.010 1.00 96.44 80 ASN A CA 1
ATOM 660 C C . ASN A 1 80 ? -15.734 -1.944 8.412 1.00 96.44 80 ASN A C 1
ATOM 662 O O . ASN A 1 80 ? -16.899 -2.269 8.633 1.00 96.44 80 ASN A O 1
ATOM 666 N N . TYR A 1 81 ? -14.913 -2.699 7.681 1.00 94.44 81 TYR A N 1
ATOM 667 C CA . TYR A 1 81 ? -15.301 -4.001 7.148 1.00 94.44 81 TYR A CA 1
ATOM 668 C C . TYR A 1 81 ? -15.417 -5.082 8.237 1.00 94.44 81 TYR A C 1
ATOM 670 O O . TYR A 1 81 ? -16.348 -5.888 8.218 1.00 94.44 81 TYR A O 1
ATOM 678 N N . ILE A 1 82 ? -14.484 -5.109 9.193 1.00 95.06 82 ILE A N 1
ATOM 679 C CA . ILE A 1 82 ? -14.390 -6.165 10.212 1.00 95.06 82 ILE A CA 1
ATOM 680 C C . ILE A 1 82 ? -15.281 -5.915 11.430 1.00 95.06 82 ILE A C 1
ATOM 682 O O . ILE A 1 82 ? -15.801 -6.882 11.984 1.00 95.06 82 ILE A O 1
ATOM 686 N N . SER A 1 83 ? -15.493 -4.667 11.855 1.00 95.62 83 SER A N 1
ATOM 687 C CA . SER A 1 83 ? -16.261 -4.352 13.070 1.00 95.62 83 SER A CA 1
ATOM 688 C C . SER A 1 83 ? -17.638 -5.032 13.106 1.00 95.62 83 SER A C 1
ATOM 690 O O . 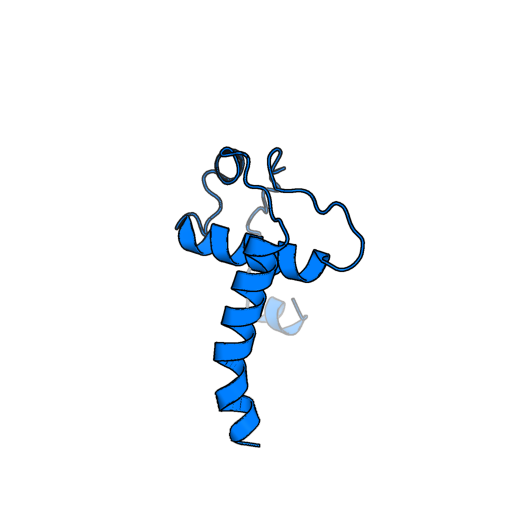SER A 1 83 ? -17.909 -5.737 14.078 1.00 95.62 83 SER A O 1
ATOM 692 N N . PRO A 1 84 ? -18.465 -4.989 12.039 1.00 94.94 84 PRO A N 1
ATOM 693 C CA . PRO A 1 84 ? -19.767 -5.664 12.041 1.00 94.94 84 PRO A CA 1
ATOM 694 C C . PRO A 1 84 ? -19.678 -7.198 12.050 1.00 94.94 84 PRO A C 1
ATOM 696 O O . PRO A 1 84 ? -20.675 -7.875 12.300 1.00 94.94 84 PRO A O 1
ATOM 699 N N . ILE A 1 85 ? -18.523 -7.767 11.692 1.00 95.25 85 ILE A N 1
ATOM 700 C CA . ILE A 1 85 ? -18.269 -9.211 11.763 1.00 95.25 85 ILE A CA 1
ATOM 701 C C . ILE A 1 85 ? -17.940 -9.586 13.203 1.00 95.25 85 ILE A C 1
ATOM 703 O O . ILE A 1 85 ? -18.471 -10.574 13.697 1.00 95.25 85 ILE A O 1
ATOM 707 N N . LEU A 1 86 ? -17.107 -8.792 13.878 1.00 93.06 86 LEU A N 1
ATOM 708 C CA . LEU A 1 86 ? -16.730 -9.030 15.271 1.00 93.06 86 LEU A CA 1
ATOM 709 C C . LEU A 1 86 ? -17.906 -8.850 16.228 1.00 93.06 86 LEU A C 1
ATOM 711 O O . LEU A 1 86 ? -18.039 -9.639 17.146 1.00 93.06 86 LEU A O 1
ATOM 715 N N . GLU A 1 87 ? -18.793 -7.887 15.979 1.00 90.81 87 GLU A N 1
ATOM 716 C CA . GLU A 1 87 ? -20.010 -7.678 16.783 1.00 90.81 87 GLU A CA 1
ATOM 717 C C . GLU A 1 87 ? -21.001 -8.855 16.730 1.00 90.81 87 GLU A C 1
ATOM 719 O O . GLU A 1 87 ? -21.936 -8.919 17.526 1.00 90.81 87 GLU A O 1
ATOM 724 N N . LYS A 1 88 ? -20.826 -9.785 15.783 1.00 80.00 88 LYS A N 1
ATOM 725 C CA . LYS A 1 88 ? -21.655 -10.993 15.657 1.00 80.00 88 LYS A CA 1
ATOM 726 C C . LYS A 1 88 ? -21.115 -12.193 16.441 1.00 80.00 88 LYS A C 1
ATOM 728 O O . LYS A 1 88 ? -21.791 -13.225 16.448 1.00 80.00 88 LYS A O 1
ATOM 733 N N . TYR A 1 89 ? -19.937 -12.079 17.055 1.00 67.62 89 TYR A N 1
ATOM 734 C CA . TYR A 1 89 ? -19.295 -13.111 17.877 1.00 67.62 89 TYR A CA 1
ATOM 735 C C . TYR A 1 89 ? -19.165 -12.652 19.330 1.00 67.62 89 TYR A C 1
ATOM 737 O O . TYR A 1 89 ? -19.178 -13.549 20.202 1.00 67.62 89 TYR A O 1
#

Foldseek 3Di:
DPPVCVVVVDDPPPPDDDDDDADQQADDDDDPCVVLSVVVLVVLCVVVVPVVPPPSNVSRPPNDYCDVVSSVVVVVVVCVVCVVVVVVD